Protein AF-A0A371E8R3-F1 (afdb_monomer)

InterPro domains:
  IPR005599 GPI mannosyltransferase [PTHR22760] (13-122)

Organism: Mucuna pruriens (NCBI:txid157652)

Foldseek 3Di:
DVVVVVVVVVVVVVVVVVVVCVQVVVQVVQQQFLLVVLVVVVVVPPPPDPAAAEEEEEPVNCVRHDDPVSDDDPSYDYDHDYDDDLQCVLVDPHNYYSDPDQDGPNDDRPDFTWGFDDWDADPDPVRIDTDTDTD

pLDDT: mean 92.83, std 6.99, range [57.44, 98.12]

Nearest PDB structures (foldseek):
  7ctz-assembly1_A  TM=2.850E-01  e=2.352E+00  Plasmodium falciparum
  6kpr-assembly1_A  TM=2.993E-01  e=8.197E+00  Plasmodium falciparum
  7f3z-assembly1_B  TM=3.209E-01  e=9.983E+00  Plasmodium falciparum
  2bla-assembly1_A  TM=2.419E-01  e=8.754E+00  Plasmodium vivax

Secondary structure (DSSP, 8-state):
-HHHHHHHHHHHHHHHHHHHHHHHHHHHHTT-HHHHHHHHHHHT--TT--S-EEEEE-HHHHHTT--GGG---TTEEEE--TT--TTTGGGS--SEEE-S-S--TT-------EEEEEEEE-SSSSSEEEEEEE-

Mean predicted aligned error: 4.82 Å

Solvent-accessible surface area (backbone atoms only — not comparable to full-atom values): 7997 Å² total; per-residue (Å²): 114,68,67,62,53,52,50,52,51,51,52,51,53,52,54,50,50,50,53,50,50,53,51,54,50,54,46,57,68,34,53,31,28,39,31,53,47,53,51,50,59,59,69,71,49,74,79,86,55,93,58,75,41,27,33,36,36,34,68,63,25,49,72,23,49,39,50,80,87,73,63,63,66,87,53,51,41,81,42,68,72,70,91,72,52,69,80,48,55,58,81,43,90,59,74,44,76,45,58,72,64,85,78,45,66,90,58,78,78,86,78,80,38,59,16,50,71,48,81,43,81,49,102,51,92,70,42,67,41,81,40,65,41,77,82

Structure (mmCIF, N/CA/C/O backbone):
data_AF-A0A371E8R3-F1
#
_entry.id   AF-A0A371E8R3-F1
#
loop_
_atom_site.group_PDB
_atom_site.id
_atom_site.type_symbol
_atom_site.label_atom_id
_atom_site.label_alt_id
_atom_site.label_comp_id
_atom_site.label_asym_id
_atom_site.label_entity_id
_atom_site.label_seq_id
_atom_site.pdbx_PDB_ins_code
_atom_site.Cartn_x
_atom_site.Cartn_y
_atom_site.Cartn_z
_atom_site.occupancy
_atom_site.B_iso_or_equiv
_atom_site.auth_seq_id
_atom_site.auth_comp_id
_atom_site.auth_asym_id
_atom_site.auth_atom_id
_atom_site.pdbx_PDB_model_num
ATOM 1 N N . MET A 1 1 ? 27.042 7.380 -42.994 1.00 76.06 1 MET A N 1
ATOM 2 C CA . MET A 1 1 ? 26.401 6.071 -42.737 1.00 76.06 1 MET A CA 1
ATOM 3 C C . MET A 1 1 ? 26.416 5.711 -41.249 1.00 76.06 1 MET A C 1
ATOM 5 O O . MET A 1 1 ? 25.342 5.564 -40.694 1.00 76.06 1 MET A O 1
ATOM 9 N N . ILE A 1 2 ? 27.579 5.678 -40.579 1.00 93.12 2 ILE A N 1
ATOM 10 C CA . ILE A 1 2 ? 27.710 5.312 -39.147 1.00 93.12 2 ILE A CA 1
ATOM 11 C C . ILE A 1 2 ? 26.873 6.200 -38.204 1.00 93.12 2 ILE A C 1
ATOM 13 O O . ILE A 1 2 ? 26.175 5.684 -37.341 1.00 93.12 2 ILE A O 1
ATOM 17 N N . TRP A 1 3 ? 26.882 7.522 -38.397 1.00 94.81 3 TRP A N 1
ATOM 18 C CA . TRP A 1 3 ? 26.138 8.463 -37.548 1.00 94.81 3 TRP A CA 1
ATOM 19 C C . TRP A 1 3 ? 24.622 8.245 -37.547 1.00 94.81 3 TRP A C 1
ATOM 21 O O . TRP A 1 3 ? 23.999 8.321 -36.494 1.00 94.81 3 TRP A O 1
ATOM 31 N N . ASN A 1 4 ? 24.036 7.908 -38.698 1.00 94.50 4 ASN A N 1
ATOM 32 C CA . ASN A 1 4 ? 22.602 7.630 -38.793 1.00 94.50 4 ASN A CA 1
ATOM 33 C C . ASN A 1 4 ? 22.250 6.346 -38.033 1.00 94.50 4 ASN A C 1
ATOM 35 O O . ASN A 1 4 ? 21.252 6.308 -37.323 1.00 94.50 4 ASN A O 1
ATOM 39 N N . SER A 1 5 ? 23.093 5.315 -38.133 1.00 93.56 5 SER A N 1
ATOM 40 C CA . SER A 1 5 ? 22.923 4.078 -37.366 1.00 93.56 5 SER A CA 1
ATOM 41 C C . SER A 1 5 ? 23.053 4.321 -35.860 1.00 93.56 5 SER A C 1
ATOM 43 O O . SER A 1 5 ? 22.229 3.827 -35.097 1.00 93.56 5 SER A O 1
ATOM 45 N N . LEU A 1 6 ? 24.038 5.118 -35.430 1.00 96.50 6 LEU A N 1
ATOM 46 C CA . LEU A 1 6 ? 24.203 5.502 -34.023 1.00 96.50 6 LEU A CA 1
ATOM 47 C C . LEU A 1 6 ? 22.991 6.277 -33.498 1.00 96.50 6 LEU A C 1
ATOM 49 O O . LEU A 1 6 ? 22.505 5.981 -32.410 1.00 96.50 6 LEU A O 1
ATOM 53 N N . PHE A 1 7 ? 22.475 7.226 -34.281 1.00 97.12 7 PHE A N 1
ATOM 54 C CA . PHE A 1 7 ? 21.269 7.974 -33.934 1.00 97.12 7 PHE A CA 1
ATOM 55 C C . PHE A 1 7 ? 20.052 7.053 -33.769 1.00 97.12 7 PHE A C 1
ATOM 57 O O . PHE A 1 7 ? 19.333 7.162 -32.779 1.00 97.12 7 PHE A O 1
ATOM 64 N N . LEU A 1 8 ? 19.845 6.108 -34.694 1.00 97.38 8 LEU A N 1
ATOM 65 C CA . LEU A 1 8 ? 18.748 5.139 -34.603 1.00 97.38 8 LEU A CA 1
ATOM 66 C C . LEU A 1 8 ? 18.878 4.233 -33.372 1.00 97.38 8 LEU A C 1
ATOM 68 O O . LEU A 1 8 ? 17.889 4.011 -32.678 1.00 97.38 8 LEU A O 1
ATOM 72 N N . ILE A 1 9 ? 20.086 3.749 -33.067 1.00 97.62 9 ILE A N 1
ATOM 73 C CA . ILE A 1 9 ? 20.342 2.952 -31.858 1.00 97.62 9 ILE A CA 1
ATOM 74 C C . ILE A 1 9 ? 20.020 3.769 -30.604 1.00 97.62 9 ILE A C 1
ATOM 76 O O . ILE A 1 9 ? 19.322 3.277 -29.719 1.00 97.62 9 ILE A O 1
ATOM 80 N N . LEU A 1 10 ? 20.481 5.020 -30.537 1.00 98.12 10 LEU A N 1
ATOM 81 C CA . LEU A 1 10 ? 20.205 5.905 -29.407 1.00 98.12 10 LEU A CA 1
ATOM 82 C C . LEU A 1 10 ? 18.701 6.139 -29.233 1.00 98.12 10 LEU A C 1
ATOM 84 O O . LEU A 1 10 ? 18.200 6.077 -28.112 1.00 98.12 10 LEU A O 1
ATOM 88 N N . LEU A 1 11 ? 17.979 6.362 -30.333 1.00 98.06 11 LEU A N 1
ATOM 89 C CA . LEU A 1 11 ? 16.532 6.547 -30.310 1.00 98.06 11 LEU A CA 1
ATOM 90 C C . LEU A 1 11 ? 15.815 5.299 -29.774 1.00 98.06 11 LEU A C 1
ATOM 92 O O . LEU A 1 11 ? 14.942 5.420 -28.919 1.00 98.06 11 LEU A O 1
ATOM 96 N N . VAL A 1 12 ? 16.209 4.101 -30.217 1.00 97.62 12 VAL A N 1
ATOM 97 C CA . VAL A 1 12 ? 15.649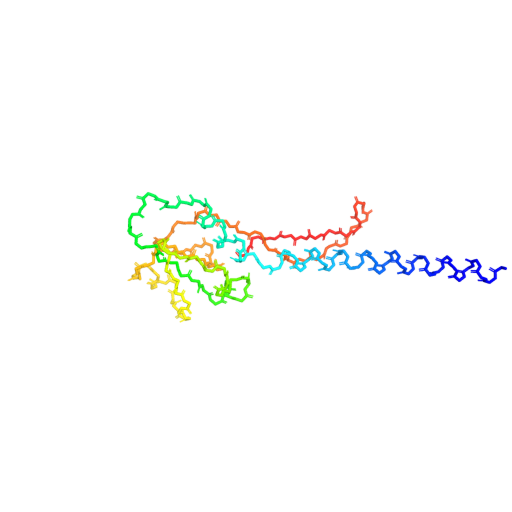 2.837 -29.707 1.00 97.62 12 VAL A CA 1
ATOM 98 C C . VAL A 1 12 ? 15.930 2.673 -28.213 1.00 97.62 12 VAL A C 1
ATOM 100 O O . VAL A 1 12 ? 15.017 2.351 -27.456 1.00 97.62 12 VAL A O 1
ATOM 103 N N . LEU A 1 13 ? 17.161 2.936 -27.766 1.00 97.94 13 LEU A N 1
ATOM 104 C CA . LEU A 1 13 ? 17.524 2.852 -26.349 1.00 97.94 13 LEU A CA 1
ATOM 105 C C . LEU A 1 13 ? 16.740 3.852 -25.490 1.00 97.94 13 LEU A C 1
ATOM 107 O O . LEU A 1 13 ? 16.319 3.501 -24.390 1.00 97.94 13 LEU A O 1
ATOM 111 N N . LEU A 1 14 ? 16.508 5.065 -25.998 1.00 98.12 14 LEU A N 1
ATOM 112 C CA . LEU A 1 14 ? 15.708 6.084 -25.319 1.00 98.12 14 LEU A CA 1
ATOM 113 C C . LEU A 1 14 ? 14.237 5.664 -25.188 1.00 98.12 14 LEU A C 1
ATOM 115 O O . LEU A 1 14 ? 13.629 5.842 -24.136 1.00 98.12 14 LEU A O 1
ATOM 119 N N . LEU A 1 15 ? 13.654 5.089 -26.241 1.00 96.62 15 LEU A N 1
ATOM 120 C CA . LEU A 1 15 ? 12.273 4.601 -26.196 1.00 96.62 15 LEU A CA 1
ATOM 121 C C . LEU A 1 15 ? 12.129 3.396 -25.257 1.00 96.62 15 LEU A C 1
ATOM 123 O O . LEU A 1 15 ? 11.149 3.306 -24.517 1.00 96.62 15 LEU A O 1
ATOM 127 N N . LEU A 1 16 ? 13.114 2.495 -25.246 1.00 95.88 16 LEU A N 1
ATOM 128 C CA . LEU A 1 16 ? 13.149 1.364 -24.319 1.00 95.88 16 LEU A CA 1
ATOM 129 C C . LEU A 1 16 ? 13.275 1.824 -22.865 1.00 95.88 16 LEU A C 1
ATOM 131 O O . LEU A 1 16 ? 12.535 1.331 -22.013 1.00 95.88 16 LEU A O 1
ATOM 135 N N . SER A 1 17 ? 14.169 2.774 -22.572 1.00 97.94 17 SER A N 1
ATOM 136 C CA . SER A 1 17 ? 14.327 3.296 -21.211 1.00 97.94 17 SER A CA 1
ATOM 137 C C . SER A 1 17 ? 13.050 3.979 -20.732 1.00 97.94 17 SER A C 1
ATOM 139 O O . SER A 1 17 ? 12.591 3.685 -19.631 1.00 97.94 17 SER A O 1
ATOM 141 N N . LEU A 1 18 ? 12.409 4.785 -21.586 1.00 96.81 18 LEU A N 1
ATOM 142 C CA . LEU A 1 18 ? 11.118 5.399 -21.287 1.00 96.81 18 LEU A CA 1
ATOM 143 C C . LEU A 1 18 ? 10.042 4.347 -20.984 1.00 96.81 18 LEU A C 1
ATOM 145 O O . LEU A 1 18 ? 9.329 4.473 -19.990 1.00 96.81 18 LEU A O 1
ATOM 149 N N . GLY A 1 19 ? 9.943 3.291 -21.798 1.00 94.25 19 GLY A N 1
ATOM 150 C CA . GLY A 1 19 ? 8.984 2.206 -21.579 1.00 94.25 19 GLY A CA 1
ATOM 151 C C . GLY A 1 19 ? 9.197 1.481 -20.246 1.00 94.25 19 GLY A C 1
ATOM 152 O O . GLY A 1 19 ? 8.234 1.224 -19.516 1.00 94.25 19 GLY A O 1
ATOM 153 N N . VAL A 1 20 ? 10.456 1.204 -19.887 1.00 94.81 20 VAL A N 1
ATOM 154 C CA . VAL A 1 20 ? 10.809 0.618 -18.584 1.00 94.81 20 VAL A CA 1
ATOM 155 C C . VAL A 1 20 ? 10.436 1.568 -17.449 1.00 94.81 20 VAL A C 1
ATOM 157 O O . VAL A 1 20 ? 9.778 1.132 -16.507 1.00 94.81 20 VAL A O 1
ATOM 160 N N . THR A 1 21 ? 10.785 2.853 -17.550 1.00 97.25 21 THR A N 1
ATOM 161 C CA . THR A 1 21 ? 10.466 3.863 -16.531 1.00 97.25 21 THR A CA 1
ATOM 162 C C . THR A 1 21 ? 8.966 4.001 -16.310 1.00 97.25 21 THR A C 1
ATOM 164 O O . THR A 1 21 ? 8.530 4.005 -15.165 1.00 97.25 21 THR A O 1
ATOM 167 N N . VAL A 1 22 ? 8.159 4.074 -17.372 1.00 95.88 22 VAL A N 1
ATOM 168 C CA . VAL A 1 22 ? 6.694 4.150 -17.241 1.00 95.88 22 VAL A CA 1
ATOM 169 C C . VAL A 1 22 ? 6.150 2.894 -16.562 1.00 95.88 22 VAL A C 1
ATOM 171 O O . VAL A 1 22 ? 5.322 2.989 -15.660 1.00 95.88 22 VAL A O 1
ATOM 174 N N . THR A 1 23 ? 6.646 1.716 -16.944 1.00 95.06 23 THR A N 1
ATOM 175 C CA . THR A 1 23 ? 6.200 0.446 -16.357 1.00 95.06 23 THR A CA 1
ATOM 176 C C . THR A 1 23 ? 6.524 0.370 -14.864 1.00 95.06 23 THR A C 1
ATOM 178 O O . THR A 1 23 ? 5.648 0.045 -14.062 1.00 95.06 23 THR A O 1
ATOM 181 N N . THR A 1 24 ? 7.762 0.678 -14.470 1.00 95.81 24 THR A N 1
ATOM 182 C CA . THR A 1 24 ? 8.180 0.630 -13.061 1.00 95.81 24 THR A CA 1
ATOM 183 C C . THR A 1 24 ? 7.541 1.741 -12.236 1.00 95.81 24 THR A C 1
ATOM 185 O O . THR A 1 24 ? 7.172 1.496 -11.090 1.00 95.81 24 THR A O 1
ATOM 188 N N . PHE A 1 25 ? 7.334 2.926 -12.816 1.00 96.62 25 PHE A N 1
ATOM 189 C CA . PHE A 1 25 ? 6.580 4.010 -12.190 1.00 96.62 25 PHE A CA 1
ATOM 190 C C . PHE A 1 25 ? 5.147 3.577 -11.876 1.00 96.62 25 PHE A C 1
ATOM 192 O O . PHE A 1 25 ? 4.708 3.696 -10.736 1.00 96.62 25 PHE A O 1
ATOM 199 N N . MET A 1 26 ? 4.440 3.013 -12.859 1.00 95.75 26 MET A N 1
ATOM 200 C CA . MET A 1 26 ? 3.066 2.552 -12.669 1.00 95.75 26 MET A CA 1
ATOM 201 C C . MET A 1 26 ? 2.982 1.394 -11.668 1.00 95.75 26 MET A C 1
ATOM 203 O O . MET A 1 26 ? 2.072 1.370 -10.845 1.00 95.75 26 MET A O 1
ATOM 207 N N . ALA A 1 27 ? 3.939 0.461 -11.686 1.00 96.06 27 ALA A N 1
ATOM 208 C CA . ALA A 1 27 ? 4.007 -0.600 -10.681 1.00 96.06 27 ALA A CA 1
ATOM 209 C C . ALA A 1 27 ? 4.212 -0.029 -9.267 1.00 96.06 27 ALA A C 1
ATOM 211 O O . ALA A 1 27 ? 3.519 -0.438 -8.344 1.00 96.06 27 ALA A O 1
ATOM 212 N N . SER A 1 28 ? 5.112 0.949 -9.112 1.00 94.94 28 SER A N 1
ATOM 213 C CA . SER A 1 28 ? 5.371 1.630 -7.836 1.00 94.94 28 SER A CA 1
ATOM 214 C C . SER A 1 28 ? 4.150 2.402 -7.329 1.00 94.94 28 SER A C 1
ATOM 216 O O . SER A 1 28 ? 3.830 2.333 -6.145 1.00 94.94 28 SER A O 1
ATOM 218 N N . TYR A 1 29 ? 3.435 3.086 -8.228 1.00 93.81 29 TYR A N 1
ATOM 219 C CA . TYR A 1 29 ? 2.218 3.831 -7.901 1.00 93.81 29 TYR A CA 1
ATOM 220 C C . TYR A 1 29 ? 1.156 2.936 -7.247 1.00 93.81 29 TYR A C 1
ATOM 222 O O . TYR A 1 29 ? 0.612 3.289 -6.208 1.00 93.81 29 TYR A O 1
ATOM 230 N N . TRP A 1 30 ? 0.925 1.740 -7.798 1.00 94.69 30 TRP A N 1
ATOM 231 C CA . TRP A 1 30 ? -0.054 0.782 -7.269 1.00 94.69 30 TRP A CA 1
ATOM 232 C C . TRP A 1 30 ? 0.474 -0.084 -6.111 1.00 94.69 30 TRP A C 1
ATOM 234 O O . TRP A 1 30 ? -0.244 -0.953 -5.623 1.00 94.69 30 TRP A O 1
ATOM 244 N N . ASN A 1 31 ? 1.719 0.095 -5.657 1.00 94.12 31 ASN A N 1
ATOM 245 C CA . ASN A 1 31 ? 2.336 -0.777 -4.650 1.00 94.12 31 ASN A CA 1
ATOM 246 C C . ASN A 1 31 ? 1.996 -0.401 -3.192 1.00 94.12 31 ASN A C 1
ATOM 248 O O . ASN A 1 31 ? 2.458 -1.074 -2.277 1.00 94.12 31 ASN A O 1
ATOM 252 N N . TYR A 1 32 ? 1.204 0.654 -2.968 1.00 95.31 32 TYR A N 1
ATOM 253 C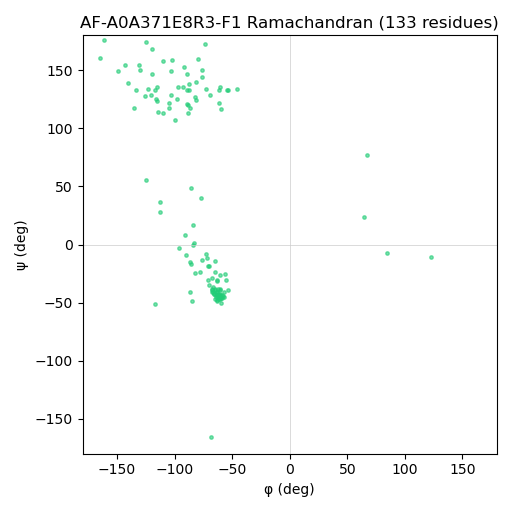 CA . TYR A 1 32 ? 0.869 1.170 -1.631 1.00 95.31 32 TYR A CA 1
ATOM 254 C C . TYR A 1 32 ? -0.651 1.256 -1.379 1.00 95.31 32 TYR A C 1
ATOM 256 O O . TYR A 1 32 ? -1.163 2.331 -1.047 1.00 95.31 32 TYR A O 1
ATOM 264 N N . PRO A 1 33 ? -1.396 0.144 -1.542 1.00 96.12 33 PRO A N 1
ATOM 265 C CA . PRO A 1 33 ? -2.861 0.139 -1.510 1.00 96.12 33 PRO A CA 1
ATOM 266 C C . PRO A 1 33 ? -3.444 0.553 -0.155 1.00 96.12 33 PRO A C 1
ATOM 268 O O . PRO A 1 33 ? -4.492 1.185 -0.112 1.00 96.12 33 PRO A O 1
ATOM 271 N N . SER A 1 34 ? -2.769 0.288 0.965 1.00 96.94 34 SER A N 1
ATOM 272 C CA . SER A 1 34 ? -3.316 0.618 2.287 1.00 96.94 34 SER A CA 1
ATOM 273 C C . SER A 1 34 ? -3.408 2.130 2.513 1.00 96.94 34 SER A C 1
ATOM 275 O O . SER A 1 34 ? -4.300 2.601 3.217 1.00 96.94 34 SER A O 1
ATOM 277 N N . GLY A 1 35 ? -2.529 2.915 1.879 1.00 96.44 35 GLY A N 1
ATOM 278 C CA . GLY A 1 35 ? -2.642 4.376 1.879 1.00 96.44 35 GLY A CA 1
ATOM 279 C C . GLY A 1 35 ? -3.900 4.861 1.150 1.00 96.44 35 GLY A C 1
ATOM 280 O O . GLY A 1 35 ? -4.568 5.782 1.624 1.00 96.44 35 GLY A O 1
ATOM 281 N N . HIS A 1 36 ? -4.257 4.205 0.041 1.00 95.94 36 HIS A N 1
ATOM 282 C CA . HIS A 1 36 ? -5.520 4.441 -0.661 1.00 95.94 36 HIS A CA 1
ATOM 283 C C . HIS A 1 36 ? -6.712 4.020 0.199 1.00 95.94 36 HIS A C 1
ATOM 285 O O . HIS A 1 36 ? -7.645 4.805 0.338 1.00 95.94 36 HIS A O 1
ATOM 291 N N . ALA A 1 37 ? -6.623 2.873 0.877 1.00 96.31 37 ALA A N 1
ATOM 292 C CA . ALA A 1 37 ? -7.684 2.383 1.751 1.00 96.31 37 ALA A CA 1
ATOM 293 C C . ALA A 1 37 ? -8.006 3.369 2.883 1.00 96.31 37 ALA A C 1
ATOM 295 O O . ALA A 1 37 ? -9.169 3.646 3.168 1.00 96.31 37 ALA A O 1
ATOM 296 N N . LEU A 1 38 ? -6.975 3.944 3.513 1.00 96.75 38 LEU A N 1
ATOM 297 C CA . LEU A 1 38 ? -7.170 4.950 4.555 1.00 96.75 38 LEU A CA 1
ATOM 298 C C . LEU A 1 38 ? -7.786 6.238 4.000 1.00 96.75 38 LEU A C 1
ATOM 300 O O . LEU A 1 38 ? -8.663 6.829 4.629 1.00 96.75 38 LEU A O 1
ATOM 304 N N . LYS A 1 39 ? -7.342 6.668 2.817 1.00 95.50 39 LYS A N 1
ATOM 305 C CA . LYS A 1 39 ? -7.912 7.835 2.144 1.00 95.50 39 LYS A CA 1
ATOM 306 C C . LYS A 1 39 ? -9.396 7.617 1.827 1.00 95.50 39 LYS A C 1
ATOM 308 O O . LYS A 1 39 ? -10.199 8.492 2.134 1.00 95.50 39 LYS A O 1
ATOM 313 N N . GLU A 1 40 ? -9.757 6.467 1.267 1.00 95.06 40 GLU A N 1
ATOM 314 C CA . GLU A 1 40 ? -11.148 6.125 0.962 1.00 95.06 40 GLU A CA 1
ATOM 315 C C . GLU A 1 40 ? -11.996 6.044 2.237 1.00 95.06 40 GLU A C 1
ATOM 317 O O . GLU A 1 40 ? -13.089 6.606 2.288 1.00 95.06 40 GLU A O 1
ATOM 322 N N . LEU A 1 41 ? -11.457 5.463 3.317 1.00 95.00 41 LEU A N 1
ATOM 323 C CA . LEU A 1 41 ? -12.124 5.454 4.620 1.00 95.00 41 LEU A CA 1
ATOM 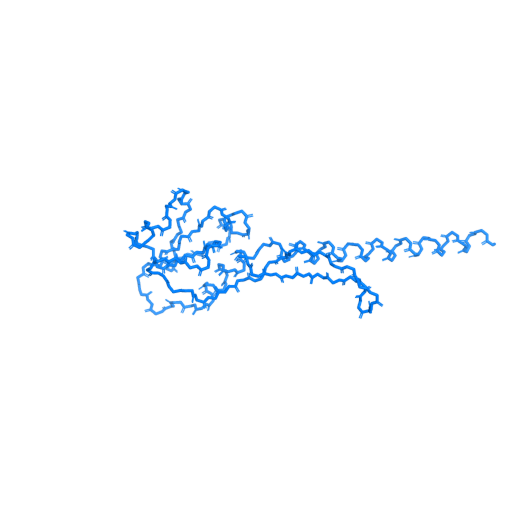324 C C . LEU A 1 41 ? -12.446 6.874 5.116 1.00 95.00 41 LEU A C 1
ATOM 326 O O . LEU A 1 41 ? -13.538 7.105 5.641 1.00 95.00 41 LEU A O 1
ATOM 330 N N . HIS A 1 42 ? -11.527 7.828 4.937 1.00 93.75 42 HIS A N 1
ATOM 331 C CA . HIS A 1 42 ? -11.776 9.231 5.276 1.00 93.75 42 HIS A CA 1
ATOM 332 C C . HIS A 1 42 ? -12.837 9.876 4.373 1.00 93.75 42 HIS A C 1
ATOM 334 O O . HIS A 1 42 ? -13.661 10.646 4.870 1.00 93.75 42 HIS A O 1
ATOM 340 N N . GLU A 1 43 ? -12.841 9.559 3.075 1.00 91.81 43 GLU A N 1
ATOM 341 C CA . GLU A 1 43 ? -13.780 10.111 2.084 1.00 91.81 43 GLU A CA 1
ATOM 342 C C . GLU A 1 43 ? -15.214 9.589 2.240 1.00 91.81 43 GLU A C 1
ATOM 344 O O . GLU A 1 43 ? -16.156 10.338 1.977 1.00 91.81 43 GLU A O 1
ATOM 349 N N . ILE A 1 44 ? -15.404 8.356 2.732 1.00 88.81 44 ILE A N 1
ATOM 350 C CA . ILE A 1 44 ? -16.736 7.818 3.077 1.00 88.81 44 ILE A CA 1
ATOM 351 C C . ILE A 1 44 ? -17.452 8.726 4.090 1.00 88.81 44 ILE A C 1
ATOM 353 O O . ILE A 1 44 ? -18.682 8.780 4.108 1.00 88.81 44 ILE A O 1
ATOM 357 N N . GLY A 1 45 ? -16.693 9.492 4.880 1.00 68.19 45 GLY A N 1
ATOM 358 C CA . GLY A 1 45 ? -17.213 10.653 5.582 1.00 68.19 45 GLY A CA 1
ATOM 359 C C . GLY A 1 45 ? -18.228 10.291 6.660 1.00 68.19 45 GLY A C 1
ATOM 360 O O . GLY A 1 45 ? -19.425 10.535 6.520 1.00 68.19 45 GLY A O 1
ATOM 361 N N . PHE A 1 46 ? -17.752 9.806 7.809 1.00 70.31 46 PHE A N 1
ATOM 362 C CA . PHE A 1 46 ? -18.582 9.606 9.009 1.00 70.31 46 PHE A CA 1
ATOM 363 C C . PHE A 1 46 ? -18.862 10.934 9.748 1.00 70.31 46 PHE A C 1
ATOM 365 O O . PHE A 1 46 ? -18.856 11.002 10.974 1.00 70.31 46 PHE A O 1
ATOM 372 N N . HIS A 1 47 ? -19.119 12.004 8.986 1.00 58.09 47 HIS A N 1
ATOM 373 C CA . HIS A 1 47 ? -19.172 13.404 9.429 1.00 58.09 47 HIS A CA 1
ATOM 374 C C . HIS A 1 47 ? -20.304 13.737 10.412 1.00 58.09 47 HIS A C 1
ATOM 376 O O . HIS A 1 47 ? -20.262 14.787 11.046 1.00 58.09 47 HIS A O 1
ATOM 382 N N . ASN A 1 48 ? -21.299 12.859 10.556 1.00 57.44 48 ASN A N 1
ATOM 383 C CA . ASN A 1 48 ? -22.426 13.064 11.470 1.00 57.44 48 ASN A CA 1
ATOM 384 C C . ASN A 1 48 ? -22.245 12.386 12.836 1.00 57.44 48 ASN A C 1
ATOM 386 O O . ASN A 1 48 ? -23.107 12.547 13.698 1.00 57.44 48 ASN A O 1
ATOM 390 N N . ASN A 1 49 ? -21.149 11.651 13.050 1.00 62.06 49 ASN A N 1
ATOM 391 C CA . ASN A 1 49 ? -20.818 11.119 14.367 1.00 62.06 49 ASN A CA 1
ATOM 392 C C . ASN A 1 49 ? -19.984 12.143 15.138 1.00 62.06 49 ASN A C 1
ATOM 394 O O . ASN A 1 49 ? -18.883 12.505 14.732 1.00 62.06 49 ASN A O 1
ATOM 398 N N . THR A 1 50 ? -20.504 12.583 16.283 1.00 68.44 50 THR A N 1
ATOM 399 C CA . THR A 1 50 ? -19.747 13.371 17.269 1.00 68.44 50 THR A CA 1
ATOM 400 C C . THR A 1 50 ? -18.726 12.531 18.034 1.00 68.44 50 THR A C 1
ATOM 402 O O . THR A 1 50 ? -17.923 13.081 18.784 1.00 68.44 50 THR A O 1
ATOM 405 N N . ASP A 1 51 ? -18.763 11.212 17.856 1.00 83.62 51 ASP A N 1
ATOM 406 C CA . ASP A 1 51 ? -17.927 10.263 18.574 1.00 83.62 51 ASP A CA 1
ATOM 407 C C . ASP A 1 51 ? -16.605 10.014 17.845 1.00 83.62 51 ASP A C 1
ATOM 409 O O . ASP A 1 51 ? -16.537 9.996 16.611 1.00 83.62 51 ASP A O 1
ATOM 413 N N . GLU A 1 52 ? -15.549 9.781 18.623 1.00 90.88 52 GLU A N 1
ATOM 414 C CA . GLU A 1 52 ? -14.235 9.436 18.088 1.00 90.88 52 GLU A CA 1
ATOM 415 C C . GLU A 1 52 ? -14.286 8.121 17.298 1.00 90.88 52 GLU A C 1
ATOM 417 O O . GLU A 1 52 ? -14.832 7.115 17.754 1.00 90.88 52 GLU A O 1
ATOM 422 N N . GLN A 1 53 ? -13.682 8.128 16.110 1.00 93.06 53 GLN A N 1
ATOM 423 C CA . GLN A 1 53 ? -13.594 6.975 15.222 1.00 93.06 53 GLN A CA 1
ATOM 424 C C . GLN A 1 53 ? -12.216 6.332 15.383 1.00 93.06 53 GLN A C 1
ATOM 426 O O . GLN A 1 53 ? -11.205 6.883 14.937 1.00 93.06 53 GLN A O 1
ATOM 431 N N . TRP A 1 54 ? -12.170 5.167 16.030 1.00 95.19 54 TRP A N 1
ATOM 432 C CA . TRP A 1 54 ? -10.923 4.448 16.280 1.00 95.19 54 TRP A CA 1
ATOM 433 C C . TRP A 1 54 ? -10.596 3.516 15.115 1.00 95.19 54 TRP A C 1
ATOM 435 O O . TRP A 1 54 ? -11.295 2.532 14.878 1.00 95.19 54 TRP A O 1
ATOM 445 N N . VAL A 1 55 ? -9.519 3.821 14.399 1.00 96.81 55 VAL A N 1
ATOM 446 C CA . VAL A 1 55 ? -9.009 3.055 13.264 1.00 96.81 55 VAL A CA 1
ATOM 447 C C . VAL A 1 55 ? -7.773 2.284 13.705 1.00 96.81 55 VAL A C 1
ATOM 449 O O . VAL A 1 55 ? -6.755 2.874 14.078 1.00 96.81 55 VAL A O 1
ATOM 452 N N . HIS A 1 56 ? -7.835 0.959 13.654 1.00 97.56 56 HIS A N 1
ATOM 453 C CA . HIS A 1 56 ? -6.635 0.145 13.788 1.00 97.56 56 H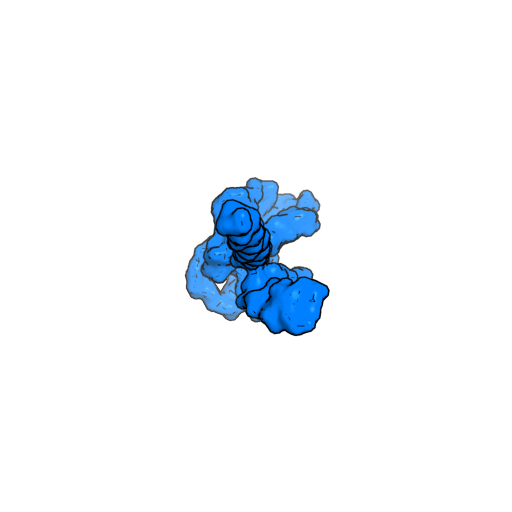IS A CA 1
ATOM 454 C C . HIS A 1 56 ? -5.973 -0.064 12.425 1.00 97.56 56 HIS A C 1
ATOM 456 O O . HIS A 1 56 ? -6.639 -0.413 11.450 1.00 97.56 56 HIS A O 1
ATOM 462 N N . ILE A 1 57 ? -4.661 0.140 12.383 1.00 97.75 57 ILE A N 1
ATOM 463 C CA . ILE A 1 57 ? -3.797 -0.083 11.228 1.00 97.75 57 ILE A CA 1
ATOM 464 C C . ILE A 1 57 ? -2.862 -1.228 11.605 1.00 97.75 57 ILE A C 1
ATOM 466 O O . ILE A 1 57 ? -2.038 -1.077 12.512 1.00 97.75 57 ILE A O 1
ATOM 470 N N . ASP A 1 58 ? -2.992 -2.359 10.920 1.00 96.06 58 ASP A N 1
ATOM 471 C CA . ASP A 1 58 ? -2.121 -3.505 11.160 1.00 96.06 58 ASP A CA 1
ATOM 472 C C . ASP A 1 58 ? -0.701 -3.281 10.607 1.00 96.06 58 ASP A C 1
ATOM 474 O O . ASP A 1 58 ? -0.393 -2.297 9.922 1.00 96.06 58 ASP A O 1
ATOM 478 N N . THR A 1 59 ? 0.200 -4.214 10.917 1.00 95.88 59 THR A N 1
ATOM 479 C CA . THR A 1 59 ? 1.604 -4.130 10.495 1.00 95.88 59 THR A CA 1
ATOM 480 C C . THR A 1 59 ? 1.747 -4.095 8.980 1.00 95.88 59 THR A C 1
ATOM 482 O O . THR A 1 59 ? 2.573 -3.347 8.459 1.00 95.88 59 THR A O 1
ATOM 485 N N . PHE A 1 60 ? 0.933 -4.872 8.266 1.00 95.25 60 PHE A N 1
ATOM 486 C CA . PHE A 1 60 ? 0.960 -4.894 6.811 1.00 95.25 60 PHE A CA 1
ATOM 487 C C . PHE A 1 60 ? 0.539 -3.550 6.230 1.00 95.25 60 PHE A C 1
ATOM 489 O O . PHE A 1 60 ? 1.249 -2.994 5.392 1.00 95.25 60 PHE A O 1
ATOM 496 N N . SER A 1 61 ? -0.550 -2.970 6.719 1.00 96.31 61 SER A N 1
ATOM 497 C CA . SER A 1 61 ? -1.070 -1.699 6.224 1.00 96.31 61 SER A CA 1
ATOM 498 C C . SER A 1 61 ? -0.134 -0.532 6.525 1.00 96.31 61 SER A C 1
ATOM 500 O O . SER A 1 61 ? 0.058 0.347 5.679 1.00 96.31 61 SER A O 1
ATOM 502 N N . ALA A 1 62 ? 0.522 -0.553 7.689 1.00 96.06 62 ALA A N 1
ATOM 503 C CA . ALA A 1 62 ? 1.569 0.406 8.037 1.00 96.06 62 ALA A CA 1
ATOM 504 C C . ALA A 1 62 ? 2.792 0.317 7.102 1.00 96.06 62 ALA A C 1
ATOM 506 O O . ALA A 1 62 ? 3.437 1.328 6.827 1.00 96.06 62 ALA A O 1
ATOM 507 N N . MET A 1 63 ? 3.109 -0.874 6.582 1.00 95.12 63 MET A N 1
ATOM 508 C CA . MET A 1 63 ? 4.206 -1.078 5.626 1.00 95.12 63 MET A CA 1
ATOM 509 C C . MET A 1 63 ? 3.794 -0.834 4.164 1.00 95.12 63 MET A C 1
ATOM 511 O O . MET A 1 63 ? 4.662 -0.613 3.321 1.00 95.12 63 MET A O 1
ATOM 515 N N . ASN A 1 64 ? 2.491 -0.816 3.859 1.00 95.31 64 ASN A N 1
ATOM 516 C CA . ASN A 1 64 ? 1.945 -0.712 2.499 1.00 95.31 64 ASN A CA 1
ATOM 517 C C . ASN A 1 64 ? 1.199 0.607 2.234 1.00 95.31 64 ASN A C 1
ATOM 519 O O . ASN A 1 64 ? 0.220 0.652 1.489 1.00 95.31 64 ASN A O 1
ATOM 523 N N . GLY A 1 65 ? 1.695 1.712 2.796 1.00 95.00 65 GLY A N 1
ATOM 524 C CA . GLY A 1 65 ? 1.324 3.064 2.360 1.00 95.00 65 GLY A CA 1
ATOM 525 C C . GLY A 1 65 ? 0.733 3.959 3.437 1.00 95.00 65 GLY A C 1
ATOM 526 O O . GLY A 1 65 ? 0.630 5.165 3.215 1.00 95.00 65 GLY A O 1
ATOM 527 N N . ILE A 1 66 ? 0.386 3.418 4.607 1.00 97.31 66 ILE A N 1
ATOM 528 C CA . ILE A 1 66 ? -0.116 4.242 5.706 1.00 97.31 66 ILE A CA 1
ATOM 529 C C . ILE A 1 66 ? 1.045 4.780 6.535 1.00 97.31 66 ILE A C 1
ATOM 531 O O . ILE A 1 66 ? 1.773 4.044 7.196 1.00 97.31 66 ILE A O 1
ATOM 535 N N . SER A 1 67 ? 1.166 6.103 6.560 1.00 94.31 67 SER A N 1
ATOM 536 C CA . SER A 1 67 ? 2.132 6.819 7.389 1.00 94.31 67 SER A CA 1
ATOM 537 C C . SER A 1 67 ? 1.435 7.846 8.277 1.00 94.31 67 SER A C 1
ATOM 539 O O . SER A 1 67 ? 0.242 8.104 8.139 1.00 94.31 67 SER A O 1
ATOM 541 N N . ARG A 1 68 ? 2.198 8.489 9.167 1.00 92.88 68 ARG A N 1
ATOM 542 C CA . ARG A 1 68 ? 1.678 9.572 10.015 1.00 92.88 68 ARG A CA 1
ATOM 543 C C . ARG A 1 68 ? 1.144 10.764 9.209 1.00 92.88 68 ARG A C 1
ATOM 545 O O . ARG A 1 68 ? 0.279 11.474 9.690 1.00 92.88 68 ARG A O 1
ATOM 552 N N . PHE A 1 69 ? 1.634 10.978 7.988 1.00 94.31 69 PHE A N 1
ATOM 553 C CA . PHE A 1 69 ? 1.163 12.063 7.120 1.00 94.31 69 PHE A CA 1
ATOM 554 C C . PHE A 1 69 ? -0.198 11.781 6.474 1.00 94.31 69 PHE A C 1
ATOM 556 O O . PHE A 1 69 ? -0.798 12.685 5.905 1.00 94.31 69 PHE A O 1
ATOM 563 N N . CYS A 1 70 ? -0.669 10.534 6.533 1.00 94.31 70 CYS A N 1
ATOM 564 C CA . CYS A 1 70 ? -1.985 10.141 6.037 1.00 94.31 70 CYS A CA 1
ATOM 565 C C . CYS A 1 70 ? -3.081 10.338 7.097 1.00 94.31 70 CYS A C 1
ATOM 567 O O . CYS A 1 70 ? -4.265 10.286 6.774 1.00 94.31 70 CYS A O 1
ATOM 569 N N . GLU A 1 71 ? -2.693 10.519 8.360 1.00 94.75 71 GLU A N 1
ATOM 570 C CA . GLU A 1 71 ? -3.608 10.668 9.486 1.00 94.75 71 GLU A CA 1
ATOM 571 C C . GLU A 1 71 ? -4.283 12.044 9.444 1.00 94.75 71 GLU A C 1
ATOM 573 O O . GLU A 1 71 ? -3.640 13.070 9.231 1.00 94.75 71 GLU A O 1
ATOM 578 N N . SER A 1 72 ? -5.598 12.046 9.637 1.00 93.19 72 SER A N 1
ATOM 579 C CA . SER A 1 72 ? -6.430 13.247 9.752 1.00 93.19 72 SER A CA 1
ATOM 580 C C . SER A 1 72 ? -6.798 13.540 11.206 1.00 93.19 72 SER A C 1
ATOM 582 O O . SER A 1 72 ? -6.782 12.639 12.046 1.00 93.19 72 SER A O 1
ATOM 584 N N . ASP A 1 73 ? -7.154 14.795 11.483 1.00 90.94 73 ASP A N 1
ATOM 585 C CA . ASP A 1 73 ? -7.591 15.260 12.801 1.00 90.94 73 ASP A CA 1
ATOM 586 C C . ASP A 1 73 ? -8.960 14.670 13.213 1.00 90.94 73 ASP A C 1
ATOM 588 O O . ASP A 1 73 ? -9.457 13.696 12.647 1.00 90.94 73 ASP A O 1
ATOM 592 N N . PHE A 1 74 ? -9.579 15.245 14.247 1.00 89.00 74 PHE A N 1
ATOM 593 C CA . PHE A 1 74 ? -10.895 14.842 14.744 1.00 89.00 74 PHE A CA 1
ATOM 594 C C . PHE A 1 74 ? -11.916 14.634 13.599 1.00 89.00 74 PHE A C 1
ATOM 596 O O . PHE A 1 74 ? -12.016 15.495 12.721 1.00 89.00 74 PHE A O 1
ATOM 603 N N . PRO A 1 75 ? -12.695 13.531 13.606 1.00 91.44 75 PRO A N 1
ATOM 604 C CA . PRO A 1 75 ? -12.917 12.590 14.714 1.00 91.44 75 PRO A CA 1
ATOM 605 C C . PRO A 1 75 ? -11.963 11.385 14.768 1.00 91.44 75 PRO A C 1
ATOM 607 O O . PRO A 1 75 ? -12.175 10.479 15.573 1.00 91.44 75 PRO A O 1
ATOM 610 N N . TRP A 1 76 ? -10.921 11.336 13.942 1.00 93.69 76 TRP A N 1
ATOM 611 C CA . TRP A 1 76 ? -10.135 10.118 13.761 1.00 93.69 76 TRP A CA 1
ATOM 612 C C . TRP A 1 76 ? -9.084 9.892 14.857 1.00 93.69 76 TRP A C 1
ATOM 614 O O . TRP A 1 76 ? -8.396 10.817 15.307 1.00 93.69 76 TRP A O 1
ATOM 624 N N . ARG A 1 77 ? -8.943 8.634 15.283 1.00 95.12 77 ARG A N 1
ATOM 625 C CA . ARG A 1 77 ? -7.914 8.152 16.215 1.00 95.12 77 ARG A CA 1
ATOM 626 C C . ARG A 1 77 ? -7.300 6.879 15.666 1.00 95.12 77 ARG A C 1
ATOM 628 O O . ARG A 1 77 ? -8.023 5.976 15.269 1.00 95.12 77 ARG A O 1
ATOM 635 N N . TYR A 1 78 ? -5.975 6.791 15.669 1.00 96.81 78 TYR A N 1
ATOM 636 C CA . TYR A 1 78 ? -5.258 5.694 15.024 1.00 96.81 78 TYR A CA 1
ATOM 637 C C . TYR A 1 78 ? -4.501 4.857 16.048 1.00 96.81 78 TYR A C 1
ATOM 639 O O . TYR A 1 78 ? -3.805 5.398 16.908 1.00 96.81 78 TYR A O 1
ATOM 647 N N . SER A 1 79 ? -4.591 3.534 15.927 1.00 96.38 79 SER A N 1
ATOM 648 C CA . SER A 1 79 ? -3.760 2.589 16.676 1.00 96.38 79 SER A CA 1
ATOM 649 C C . SER A 1 79 ? -2.956 1.720 15.719 1.00 96.38 79 SER A C 1
ATOM 651 O O . SER A 1 79 ? -3.527 1.097 14.829 1.00 96.38 79 SER A O 1
ATOM 653 N N . LYS A 1 80 ? -1.641 1.639 15.943 1.00 96.19 80 LYS A N 1
ATOM 654 C CA . LYS A 1 80 ? -0.701 0.753 15.228 1.00 96.19 80 LYS A CA 1
ATOM 655 C C . LYS A 1 80 ? -0.142 -0.333 16.150 1.00 96.19 80 LYS A C 1
ATOM 657 O O . LYS A 1 80 ? 1.006 -0.741 16.013 1.00 96.19 80 LYS A O 1
ATOM 662 N N . GLU A 1 81 ? -0.910 -0.721 17.165 1.00 95.75 81 GLU A N 1
ATOM 663 C CA . GLU A 1 81 ? -0.509 -1.772 18.100 1.00 95.75 81 GLU A CA 1
ATOM 664 C C . GLU A 1 81 ? -0.271 -3.087 17.345 1.00 95.75 81 GLU A C 1
ATOM 666 O O . GLU A 1 81 ? -1.172 -3.643 16.726 1.00 95.75 81 GLU A O 1
ATOM 671 N N . GLU A 1 82 ? 0.963 -3.578 17.367 1.00 94.06 82 GLU A N 1
ATOM 672 C CA . GLU A 1 82 ? 1.331 -4.798 16.656 1.00 94.06 82 GLU A CA 1
ATOM 673 C 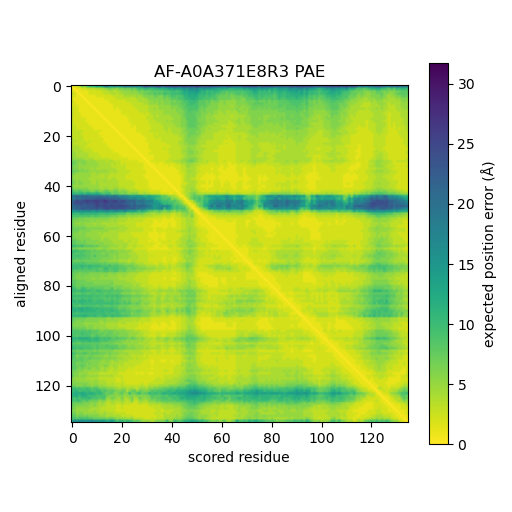C . GLU A 1 82 ? 0.906 -6.052 17.434 1.00 94.06 82 GLU A C 1
ATOM 675 O O . GLU A 1 82 ? 0.774 -6.032 18.657 1.00 94.06 82 GLU A O 1
ATOM 680 N N . ARG A 1 83 ? 0.805 -7.188 16.731 1.00 92.31 83 ARG A N 1
ATOM 681 C CA . ARG A 1 83 ? 0.588 -8.526 17.323 1.00 92.31 83 ARG A CA 1
ATOM 682 C C . ARG A 1 83 ? -0.753 -8.705 18.053 1.00 92.31 83 ARG A C 1
ATOM 684 O O . ARG A 1 83 ? -0.868 -9.612 18.875 1.00 92.31 83 ARG A O 1
ATOM 691 N N . ILE A 1 84 ? -1.771 -7.912 17.716 1.00 93.06 84 ILE A N 1
ATOM 692 C CA . ILE A 1 84 ? -3.158 -8.191 18.111 1.00 93.06 84 ILE A CA 1
ATOM 693 C C . ILE A 1 84 ? -3.640 -9.428 17.348 1.00 93.06 84 ILE A C 1
ATOM 695 O O . ILE A 1 84 ? -3.513 -9.512 16.126 1.00 93.06 84 ILE A O 1
ATOM 699 N N . SER A 1 85 ? -4.185 -10.411 18.064 1.00 92.25 85 SER A N 1
ATOM 700 C CA . SER A 1 85 ? -4.717 -11.614 17.421 1.00 92.25 85 SER A CA 1
ATOM 701 C C . SER A 1 85 ? -6.072 -11.343 16.753 1.00 92.25 85 SER A C 1
ATOM 703 O O . SER A 1 85 ? -6.872 -10.550 17.247 1.00 92.25 85 SER A O 1
ATOM 705 N N . LEU A 1 86 ? -6.388 -12.066 15.671 1.00 91.19 86 LEU A N 1
ATOM 706 C CA . LEU A 1 86 ? -7.662 -11.907 14.951 1.00 91.19 86 LEU A CA 1
ATOM 707 C C . LEU A 1 86 ? -8.909 -12.065 15.841 1.00 91.19 86 LEU A C 1
ATOM 709 O O . LEU A 1 86 ? -9.945 -11.463 15.574 1.00 91.19 86 LEU A O 1
ATOM 713 N N . GLN A 1 87 ? -8.818 -12.888 16.888 1.00 90.88 87 GLN A N 1
ATOM 714 C CA . GLN A 1 87 ? -9.918 -13.148 17.824 1.00 90.88 87 GLN A CA 1
ATOM 715 C C . GLN A 1 87 ? -10.105 -12.013 18.837 1.00 90.88 87 GLN A C 1
ATOM 717 O O . GLN A 1 87 ? -11.192 -11.842 19.386 1.00 90.88 87 GLN A O 1
ATOM 722 N N . GLU A 1 88 ? -9.051 -11.241 19.085 1.00 93.88 88 GLU A N 1
ATOM 723 C CA . GLU A 1 88 ? -9.045 -10.167 20.068 1.00 93.88 88 GLU A CA 1
ATOM 724 C C . GLU A 1 88 ? -9.662 -8.880 19.519 1.00 93.88 88 GLU A C 1
ATOM 726 O O . GLU A 1 88 ? -10.206 -8.100 20.295 1.00 93.88 88 GLU A O 1
ATOM 731 N N . PHE A 1 89 ? -9.669 -8.674 18.195 1.00 93.25 89 PHE A N 1
ATOM 732 C CA . PHE A 1 89 ? -10.223 -7.460 17.584 1.00 93.25 89 PHE A CA 1
ATOM 733 C C . PHE A 1 89 ? -11.659 -7.160 18.014 1.00 93.25 89 PHE A C 1
ATOM 735 O O . PHE A 1 89 ? -11.969 -6.007 18.294 1.00 93.25 89 PHE A O 1
ATOM 742 N N . GLN A 1 90 ? -12.514 -8.178 18.143 1.00 90.38 90 GLN A N 1
ATOM 743 C CA . GLN A 1 90 ? -13.901 -7.999 18.590 1.00 90.38 90 GLN A CA 1
ATOM 744 C C . GLN A 1 90 ? -14.006 -7.498 20.044 1.00 90.38 90 GLN A C 1
ATOM 746 O O . GLN A 1 90 ? -15.019 -6.920 20.431 1.00 90.38 90 GLN A O 1
ATOM 751 N N . GLN A 1 91 ? -12.982 -7.738 20.865 1.00 91.81 91 GLN A N 1
ATOM 752 C CA . GLN A 1 91 ? -12.927 -7.310 22.266 1.00 91.81 91 GLN A CA 1
ATOM 753 C C . GLN A 1 91 ? -12.296 -5.918 22.424 1.00 91.81 91 GLN A C 1
ATOM 755 O O . GLN A 1 91 ? -12.310 -5.356 23.519 1.00 91.81 91 GLN A O 1
ATOM 760 N N . ARG A 1 92 ? -11.724 -5.363 21.348 1.00 93.06 92 ARG A N 1
ATOM 761 C CA . 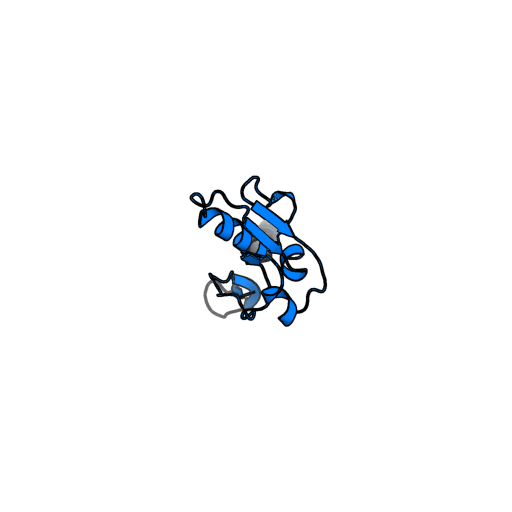ARG A 1 92 ? -11.124 -4.027 21.326 1.00 93.06 92 ARG A CA 1
ATOM 762 C C . ARG A 1 92 ? -12.163 -2.988 20.890 1.00 93.06 92 ARG A C 1
ATOM 764 O O . ARG A 1 92 ? -13.078 -3.275 20.128 1.00 93.06 92 ARG A O 1
ATOM 771 N N . ASN A 1 93 ? -11.979 -1.745 21.331 1.00 93.25 93 ASN A N 1
ATOM 772 C CA . ASN A 1 93 ? -12.861 -0.621 20.996 1.00 93.25 93 ASN A CA 1
ATOM 773 C C . ASN A 1 93 ? -12.472 0.042 19.661 1.00 93.25 93 ASN A C 1
ATOM 775 O O . ASN A 1 93 ? -12.306 1.258 19.600 1.00 93.25 93 ASN A O 1
ATOM 779 N N . PHE A 1 94 ? -12.272 -0.751 18.605 1.00 95.31 94 PHE A N 1
ATOM 780 C CA . PHE A 1 94 ? -12.011 -0.220 17.265 1.00 95.31 94 PHE A CA 1
ATOM 781 C C . PHE A 1 94 ? -13.310 -0.090 16.478 1.00 95.31 94 PH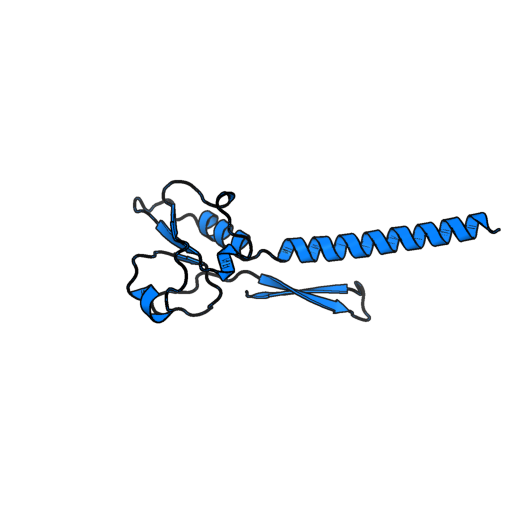E A C 1
ATOM 783 O O . PHE A 1 94 ? -14.134 -1.001 16.463 1.00 95.31 94 PHE A O 1
ATOM 790 N N . THR A 1 95 ? -13.471 1.037 15.794 1.00 94.56 95 THR A N 1
ATOM 791 C CA . THR A 1 95 ? -14.595 1.282 14.888 1.00 94.56 95 THR A CA 1
ATOM 792 C C . THR A 1 95 ? -14.292 0.761 13.489 1.00 94.56 95 THR A C 1
ATOM 794 O O . THR A 1 95 ? -15.146 0.144 12.855 1.00 94.56 95 THR A O 1
ATOM 797 N N . PHE A 1 96 ? -13.058 0.967 13.024 1.00 95.69 96 PHE A N 1
ATOM 798 C CA . PHE A 1 96 ? -12.592 0.526 11.714 1.00 95.69 96 PHE A CA 1
ATOM 799 C C . PHE A 1 96 ? -11.269 -0.215 11.833 1.00 95.69 96 PHE A C 1
ATOM 801 O O . PHE A 1 96 ? -10.444 0.079 12.700 1.00 95.69 96 PHE A O 1
ATOM 808 N N . LEU A 1 97 ? -11.060 -1.152 10.917 1.00 96.88 97 LEU A N 1
ATOM 809 C CA . LEU A 1 97 ? -9.801 -1.859 10.746 1.00 96.88 97 LEU A CA 1
ATOM 810 C C . LEU A 1 97 ? -9.343 -1.652 9.304 1.00 96.88 97 LEU A C 1
ATOM 812 O O . LEU A 1 97 ? -10.139 -1.825 8.381 1.00 96.88 97 LEU A O 1
ATOM 816 N N . ILE A 1 98 ? -8.068 -1.326 9.121 1.00 96.69 98 ILE A N 1
ATOM 817 C CA . ILE A 1 98 ? -7.379 -1.476 7.839 1.00 96.69 98 ILE A CA 1
ATOM 818 C C . ILE A 1 98 ? -6.383 -2.612 8.031 1.00 96.69 98 ILE A C 1
ATOM 820 O O . ILE A 1 98 ? -5.488 -2.519 8.876 1.00 96.69 98 ILE A O 1
ATOM 824 N N . ASN A 1 99 ? -6.632 -3.720 7.335 1.00 94.94 99 ASN A N 1
ATOM 825 C CA . ASN A 1 99 ? -6.002 -5.000 7.618 1.00 94.94 99 ASN A CA 1
ATOM 826 C C . ASN A 1 99 ? -5.844 -5.845 6.345 1.00 94.94 99 ASN A C 1
ATOM 828 O O . ASN A 1 99 ? -6.692 -5.763 5.458 1.00 94.94 99 ASN A O 1
ATOM 832 N N . GLU A 1 100 ? -4.801 -6.675 6.294 1.00 93.56 100 GLU A N 1
ATOM 833 C CA . GLU A 1 100 ? -4.547 -7.648 5.212 1.00 93.56 100 GLU A CA 1
ATOM 834 C C . GLU A 1 100 ? -5.538 -8.830 5.192 1.00 93.56 100 GLU A C 1
ATOM 836 O O . GLU A 1 100 ? -5.660 -9.569 4.212 1.00 93.56 100 GLU A O 1
ATOM 841 N N . HIS A 1 101 ? -6.239 -9.068 6.301 1.00 92.38 101 HIS A N 1
ATOM 842 C CA . HIS A 1 101 ? -7.158 -10.187 6.434 1.00 92.38 101 HIS A CA 1
ATOM 843 C C . HIS A 1 101 ? -8.574 -9.808 5.965 1.00 92.38 101 HIS A C 1
ATOM 845 O O . HIS A 1 101 ? -9.216 -8.950 6.573 1.00 92.38 101 HIS A O 1
ATOM 851 N N . PRO A 1 102 ? -9.138 -10.505 4.957 1.00 86.31 102 PRO A 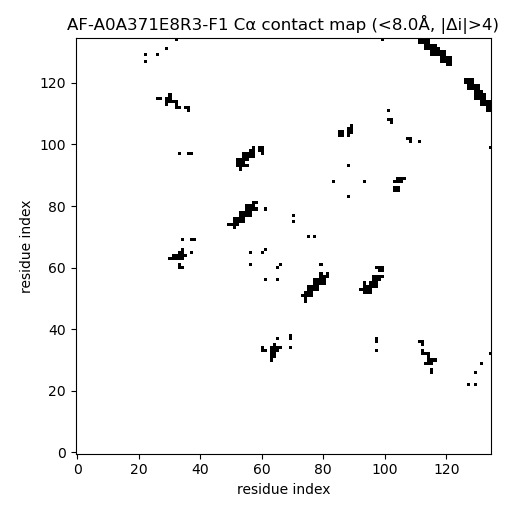N 1
ATOM 852 C CA . PRO A 1 102 ? -10.423 -10.131 4.357 1.00 86.31 102 PRO A CA 1
ATOM 853 C C . PRO A 1 102 ? -11.630 -10.385 5.270 1.00 86.31 102 PRO A C 1
ATOM 855 O O . PRO A 1 102 ? -12.715 -9.852 5.038 1.00 86.31 102 PRO A O 1
ATOM 858 N N . VAL A 1 103 ? -11.471 -11.235 6.290 1.00 91.38 103 VAL A N 1
ATOM 859 C CA . VAL A 1 103 ? -12.539 -11.608 7.220 1.00 91.38 103 VAL A CA 1
ATOM 860 C C . VAL A 1 103 ? -12.003 -11.563 8.642 1.00 91.38 103 VAL A C 1
ATOM 862 O O . VAL A 1 103 ? -11.120 -12.339 9.008 1.00 91.38 103 VAL A O 1
ATOM 865 N N . ILE A 1 104 ? -12.579 -10.676 9.450 1.00 94.19 104 ILE A N 1
ATOM 866 C CA . ILE A 1 104 ? -12.277 -10.526 10.873 1.00 94.19 104 ILE A CA 1
ATOM 867 C C . ILE A 1 104 ? -13.593 -10.632 11.637 1.00 94.19 104 ILE A C 1
ATOM 869 O O . ILE A 1 104 ? -14.565 -9.942 11.330 1.00 94.19 104 ILE A O 1
ATOM 873 N N . ASN A 1 105 ? -13.638 -11.515 12.633 1.00 93.12 105 ASN A N 1
ATOM 874 C CA . ASN A 1 105 ? -14.839 -11.714 13.440 1.00 93.12 105 ASN A CA 1
ATOM 875 C C . ASN A 1 105 ? -15.233 -10.414 14.156 1.00 93.12 105 ASN A C 1
ATOM 877 O O . ASN A 1 105 ? -14.386 -9.721 14.711 1.00 93.12 105 ASN A O 1
ATOM 881 N N . GLY A 1 106 ? -16.527 -10.091 14.142 1.00 93.12 106 GLY A N 1
ATOM 882 C CA . GLY A 1 106 ? -17.053 -8.849 14.716 1.00 93.12 106 GLY A CA 1
ATOM 883 C C . GLY A 1 106 ? -16.983 -7.634 13.786 1.00 93.12 106 GLY A C 1
ATOM 884 O O . GLY A 1 106 ? -17.578 -6.611 14.109 1.00 93.12 106 GLY A O 1
ATOM 885 N N . PHE A 1 107 ? -16.341 -7.751 12.619 1.00 94.75 107 PHE A N 1
ATOM 886 C CA . PHE A 1 107 ? -16.233 -6.673 11.638 1.00 94.75 107 PHE A CA 1
ATOM 887 C C . PHE A 1 107 ? -16.858 -7.073 10.302 1.00 94.75 107 PHE A C 1
ATOM 889 O O . PHE A 1 107 ? -16.829 -8.230 9.882 1.00 94.75 107 PHE A O 1
ATOM 896 N N . LYS A 1 108 ? -17.432 -6.085 9.615 1.00 94.00 108 LYS A N 1
ATOM 897 C CA . LYS A 1 108 ? -17.929 -6.227 8.247 1.00 94.00 108 LYS A CA 1
ATOM 898 C C . LYS A 1 108 ? -16.926 -5.574 7.301 1.00 94.00 108 LYS A C 1
ATOM 900 O O . LYS A 1 108 ? -16.595 -4.408 7.485 1.00 94.00 108 LYS A O 1
ATOM 905 N N . CYS A 1 109 ? -16.498 -6.301 6.271 1.00 94.19 109 CYS A N 1
ATOM 906 C CA . CYS A 1 109 ? -15.698 -5.726 5.191 1.00 94.19 109 CYS A CA 1
ATOM 907 C C . CYS A 1 109 ? -16.508 -4.626 4.479 1.00 94.19 109 CYS A C 1
ATOM 909 O O . CYS A 1 109 ? -17.626 -4.878 4.017 1.00 94.19 109 CYS A O 1
ATOM 911 N N . LEU A 1 110 ? -15.966 -3.404 4.450 1.00 93.62 110 LEU A N 1
ATOM 912 C CA . LEU A 1 110 ? -16.577 -2.262 3.766 1.00 93.62 110 LEU A CA 1
ATOM 913 C C . LEU A 1 110 ? -16.200 -2.247 2.282 1.00 93.62 110 LEU A C 1
ATOM 915 O O . LEU A 1 110 ? -17.079 -2.118 1.435 1.00 93.62 110 LEU A O 1
ATOM 919 N N . PHE A 1 111 ? -14.910 -2.408 1.995 1.00 94.25 111 PHE A N 1
ATOM 920 C CA . PHE A 1 111 ? -14.321 -2.446 0.658 1.00 94.25 111 PHE A CA 1
ATOM 921 C C . PHE A 1 111 ? -12.932 -3.106 0.723 1.00 94.25 111 PHE A C 1
ATOM 923 O O . PHE A 1 111 ? -12.460 -3.486 1.801 1.00 94.25 111 PHE A O 1
ATOM 930 N N . THR A 1 112 ? -12.294 -3.288 -0.431 1.00 95.00 112 THR A N 1
ATOM 931 C CA . THR A 1 112 ? -10.938 -3.836 -0.547 1.00 95.00 112 THR A CA 1
ATOM 932 C C . THR A 1 112 ? -10.183 -3.082 -1.627 1.00 95.00 112 THR A C 1
ATOM 934 O O . THR A 1 112 ? -10.743 -2.831 -2.691 1.00 95.00 112 THR A O 1
ATOM 937 N N . GLU A 1 113 ? -8.913 -2.781 -1.365 1.00 95.31 113 GLU A N 1
ATOM 938 C CA . GLU A 1 113 ? -8.050 -2.087 -2.314 1.00 95.31 113 GLU A CA 1
ATOM 939 C C . GLU A 1 113 ? -7.185 -3.057 -3.114 1.00 95.31 113 GLU A C 1
ATOM 941 O O . GLU A 1 113 ? -6.560 -3.979 -2.578 1.00 95.31 113 GLU A O 1
ATOM 946 N N . ASP A 1 114 ? -7.109 -2.807 -4.418 1.00 95.00 114 ASP A N 1
ATOM 947 C CA . ASP A 1 114 ? -6.225 -3.532 -5.315 1.00 95.00 114 ASP A CA 1
ATOM 948 C C . ASP A 1 114 ? -4.804 -2.959 -5.243 1.00 95.00 114 ASP A C 1
ATOM 950 O O . ASP A 1 114 ? -4.561 -1.782 -5.511 1.00 95.00 114 ASP A O 1
ATOM 954 N N . GLY A 1 115 ? -3.830 -3.821 -4.954 1.00 94.50 115 GLY A N 1
ATOM 955 C CA . GLY A 1 115 ? -2.409 -3.487 -5.000 1.00 94.50 115 GLY A CA 1
ATOM 956 C C . GLY A 1 115 ? -1.680 -4.176 -6.147 1.00 94.50 115 GLY A C 1
ATOM 957 O O . GLY A 1 115 ? -2.088 -5.236 -6.634 1.00 94.50 115 GLY A O 1
ATOM 958 N N . PHE A 1 116 ? -0.546 -3.607 -6.556 1.00 96.00 116 PHE A N 1
ATOM 959 C CA . PHE A 1 116 ? 0.342 -4.226 -7.533 1.00 96.00 116 PHE A CA 1
ATOM 960 C C . PHE A 1 116 ? 0.739 -5.645 -7.095 1.00 96.00 116 PHE A C 1
ATOM 962 O O . PHE A 1 116 ? 1.114 -5.907 -5.948 1.00 96.00 116 PHE A O 1
ATOM 969 N N . SER A 1 117 ? 0.641 -6.591 -8.029 1.00 95.56 117 SER A N 1
ATOM 970 C CA . SER A 1 117 ? 0.983 -7.996 -7.798 1.00 95.56 117 SER A CA 1
ATOM 971 C C . SER A 1 117 ? 2.138 -8.439 -8.685 1.00 95.56 117 SER A C 1
ATOM 973 O O . SER A 1 117 ? 3.115 -9.006 -8.196 1.00 95.56 117 SER A O 1
ATOM 975 N N . ARG A 1 118 ? 2.046 -8.200 -10.001 1.00 95.50 118 ARG A N 1
ATOM 976 C CA . ARG A 1 118 ? 3.077 -8.635 -10.956 1.00 95.50 118 ARG A CA 1
ATOM 977 C C . ARG A 1 118 ? 2.971 -7.955 -12.312 1.00 95.50 118 ARG A C 1
ATOM 979 O O . ARG A 1 118 ? 1.899 -7.524 -12.730 1.00 95.50 118 ARG A O 1
ATOM 986 N N . VAL A 1 119 ? 4.075 -7.999 -13.049 1.00 95.56 119 VAL A N 1
ATOM 987 C CA . VAL A 1 119 ? 4.115 -7.722 -14.488 1.00 95.56 119 VAL A CA 1
ATOM 988 C C . VAL A 1 119 ? 3.880 -9.023 -15.260 1.00 95.56 119 VAL A C 1
ATOM 990 O O . VAL A 1 119 ? 4.494 -10.047 -14.957 1.00 95.56 119 VAL A O 1
ATOM 993 N N . ARG A 1 120 ? 3.004 -9.005 -16.266 1.00 95.44 120 ARG A N 1
ATOM 994 C CA . ARG A 1 120 ? 2.813 -10.107 -17.220 1.00 95.44 120 ARG A CA 1
ATOM 995 C C . ARG A 1 120 ? 3.164 -9.650 -18.627 1.00 95.44 120 ARG A C 1
ATOM 997 O O . ARG A 1 120 ? 2.689 -8.609 -19.069 1.00 95.44 120 ARG A O 1
ATOM 1004 N N . LEU A 1 121 ? 3.942 -10.463 -19.334 1.00 94.12 121 LEU A N 1
ATOM 1005 C CA . LEU A 1 121 ? 4.203 -10.273 -20.756 1.00 94.12 121 LEU A CA 1
ATOM 1006 C C . LEU A 1 121 ? 3.124 -10.974 -21.583 1.00 94.12 121 LEU A C 1
ATOM 1008 O O . LEU A 1 121 ? 2.716 -12.092 -21.257 1.00 94.12 121 LEU A O 1
ATOM 1012 N N . LYS A 1 122 ? 2.658 -10.316 -22.640 1.00 93.12 122 LYS A N 1
ATOM 1013 C CA . LYS A 1 122 ? 1.676 -10.842 -23.590 1.00 93.12 122 LYS A CA 1
ATOM 1014 C C . LYS A 1 122 ? 2.164 -10.625 -25.019 1.00 93.12 122 LYS A C 1
ATOM 1016 O O . LYS A 1 122 ? 2.907 -9.691 -25.292 1.00 93.12 122 LYS A O 1
ATOM 1021 N N . PHE A 1 123 ? 1.697 -11.471 -25.931 1.00 89.81 123 PHE A N 1
ATOM 1022 C CA . PHE A 1 123 ? 1.941 -11.342 -27.372 1.00 89.81 123 PHE A CA 1
ATOM 1023 C C . PHE A 1 123 ? 0.955 -10.380 -28.070 1.00 89.81 123 PHE A C 1
ATOM 1025 O O . PHE A 1 123 ? 0.828 -10.416 -29.287 1.00 89.81 123 PHE A O 1
ATOM 1032 N N . ASP A 1 124 ? 0.255 -9.541 -27.304 1.00 90.44 124 ASP A N 1
ATOM 1033 C CA . ASP A 1 124 ? -0.733 -8.562 -27.779 1.00 90.44 124 ASP A CA 1
ATOM 1034 C C . ASP A 1 124 ? -0.284 -7.138 -27.394 1.00 90.44 124 ASP A C 1
ATOM 1036 O O . ASP A 1 124 ? 0.651 -6.996 -26.605 1.00 90.44 124 ASP A O 1
ATOM 1040 N N . PHE A 1 125 ? -0.906 -6.083 -27.928 1.00 85.44 125 PHE A N 1
ATOM 1041 C CA . PHE A 1 125 ? -0.569 -4.696 -27.584 1.00 85.44 125 PHE A CA 1
ATOM 1042 C C . PHE A 1 125 ? -1.525 -4.123 -26.514 1.00 85.44 125 PHE A C 1
ATOM 1044 O O . PHE A 1 125 ? -2.735 -4.104 -26.738 1.00 85.44 125 PHE A O 1
ATOM 1051 N N . PRO A 1 126 ? -1.024 -3.593 -25.377 1.00 87.94 126 PRO A N 1
ATOM 1052 C CA . PRO A 1 126 ? 0.384 -3.471 -25.004 1.00 87.94 126 PRO A CA 1
ATOM 1053 C C . PRO A 1 126 ? 0.996 -4.810 -24.533 1.00 87.94 126 PRO A C 1
ATOM 1055 O O . PRO A 1 126 ? 0.338 -5.575 -23.823 1.00 87.94 126 PRO A O 1
ATOM 1058 N N . PRO A 1 127 ? 2.281 -5.076 -24.849 1.00 89.75 127 PRO A N 1
ATOM 1059 C CA . PRO A 1 127 ? 2.937 -6.352 -24.538 1.00 89.75 127 PRO A CA 1
ATOM 1060 C C . PRO A 1 127 ? 3.234 -6.538 -23.049 1.00 89.75 127 PRO A C 1
ATOM 1062 O O . PRO A 1 127 ? 3.585 -7.635 -22.619 1.00 89.75 127 PRO A O 1
ATOM 1065 N N . ILE A 1 128 ? 3.104 -5.475 -22.254 1.00 93.62 128 ILE A N 1
ATOM 1066 C CA . ILE A 1 128 ? 3.305 -5.469 -20.810 1.00 93.62 128 ILE A CA 1
ATOM 1067 C C . ILE A 1 128 ? 1.966 -5.147 -20.150 1.00 93.62 128 ILE A C 1
ATOM 1069 O O . ILE A 1 128 ? 1.379 -4.097 -20.403 1.00 93.62 128 ILE A O 1
ATOM 1073 N N . LEU A 1 129 ? 1.510 -6.035 -19.270 1.00 93.94 129 LEU A N 1
ATOM 1074 C CA . LEU A 1 129 ? 0.337 -5.833 -18.431 1.00 93.94 129 LEU A CA 1
ATOM 1075 C C . LEU A 1 129 ? 0.750 -5.803 -16.959 1.00 93.94 129 LEU A C 1
A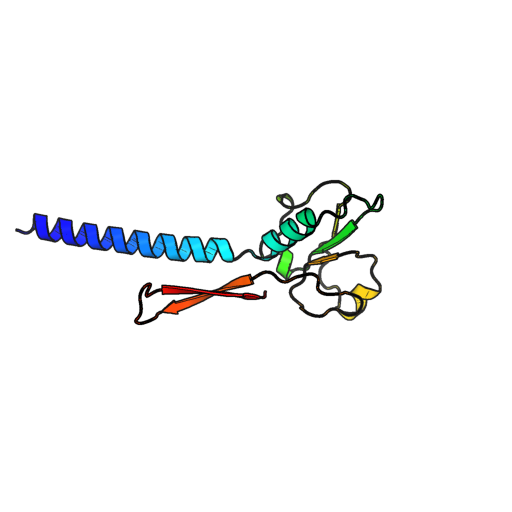TOM 1077 O O . LEU A 1 129 ? 1.327 -6.769 -16.457 1.00 93.94 129 LEU A O 1
ATOM 1081 N N . LEU A 1 130 ? 0.391 -4.732 -16.255 1.00 94.88 130 LEU A N 1
ATOM 1082 C CA . LEU A 1 130 ? 0.437 -4.705 -14.796 1.00 94.88 130 LEU A CA 1
ATOM 1083 C C . LEU A 1 130 ? -0.825 -5.364 -14.249 1.00 94.88 130 LEU A C 1
ATOM 1085 O O . LEU A 1 130 ? -1.937 -5.028 -14.652 1.00 94.88 130 LEU A O 1
ATOM 1089 N N . VAL A 1 131 ? -0.640 -6.343 -13.372 1.00 95.75 131 VAL A N 1
ATOM 1090 C CA . VAL A 1 131 ? -1.735 -7.042 -12.706 1.00 95.75 131 VAL A CA 1
ATOM 1091 C C . VAL A 1 131 ? -1.802 -6.552 -11.273 1.00 95.75 131 VAL A C 1
ATOM 1093 O O . VAL A 1 131 ? -0.838 -6.730 -10.522 1.00 95.75 131 VAL A O 1
ATOM 1096 N N . ASN A 1 132 ? -2.961 -6.014 -10.909 1.00 95.12 132 ASN A N 1
ATOM 1097 C CA . ASN A 1 132 ? -3.304 -5.667 -9.540 1.00 95.12 132 ASN A CA 1
ATOM 1098 C C . ASN A 1 132 ? -4.260 -6.724 -8.977 1.00 95.12 132 ASN A C 1
ATOM 1100 O O . ASN A 1 132 ? -4.971 -7.392 -9.735 1.00 95.12 132 ASN A O 1
ATOM 1104 N N . GLN A 1 133 ? -4.189 -6.956 -7.672 1.00 94.12 133 GLN A N 1
ATOM 1105 C CA . GLN A 1 133 ? -5.040 -7.907 -6.960 1.00 94.12 133 GLN A CA 1
ATOM 1106 C C . GLN A 1 133 ? -5.385 -7.340 -5.581 1.00 94.12 133 GLN A C 1
ATOM 1108 O O . GLN A 1 133 ? -4.554 -6.599 -5.046 1.00 94.12 133 GLN A O 1
ATOM 1113 N N . PRO A 1 134 ? -6.512 -7.759 -4.983 1.00 91.50 134 PRO A N 1
ATOM 1114 C CA . PRO A 1 134 ? -6.872 -7.373 -3.625 1.00 91.50 134 PRO A CA 1
ATOM 1115 C C . PRO A 1 134 ? -5.736 -7.699 -2.650 1.00 91.50 134 PRO A C 1
ATOM 1117 O O . PRO A 1 134 ? -5.161 -8.797 -2.733 1.00 91.50 134 PRO A O 1
ATOM 1120 N N . LYS A 1 135 ? -5.381 -6.742 -1.790 1.00 84.50 135 LYS A N 1
ATOM 1121 C CA . LYS A 1 135 ? -4.322 -6.870 -0.778 1.00 84.50 135 LYS A CA 1
ATOM 1122 C C . LYS A 1 135 ? -4.869 -6.827 0.635 1.00 84.50 135 LYS A C 1
ATOM 1124 O O . LYS A 1 135 ? -5.897 -6.150 0.844 1.00 84.50 135 LYS A O 1
#

Radius of gyration: 21.43 Å; Cα contacts (8 Å, |Δi|>4): 163; chains: 1; bounding box: 50×28×65 Å

Sequence (135 aa):
MIWNSLFLILLVLLLLSLGVTVTTFMASYWNYPSGHALKELHEIGFHNNTDEQWVHIDTFSAMNGISRFCESDFPWRYSKEERISLQEFQQRNFTFLINEHPVINGFKCLFTEDGFSRVRLKFDFPPILLVNQPK